Protein 5L1A (pdb70)

Nearest PDB structures (foldseek):
  5l1a-assembly1_A  TM=1.009E+00  e=4.001E-15  Legionella pneumophila subsp. pneumophila str. Philadelphia 1
  8d9p-assembly1_A  TM=2.602E-01  e=5.401E+00  synthetic construct

Secondary structure (DSSP, 8-state):
--S-STTHHHHHHHHHHHHHHHHHHT---HHHHHHHHHHHHHHHHHHHT--SHHHHHHHHHHHHHHHHHHHHHHTTSS-HHHHHHHHTTT---HHHHHHHHHHHHHH-

Radius of gyration: 13.76 Å; Cα contacts (8 Å, |Δi|>4): 90; chains: 1; bounding box: 28×24×37 Å

Foldseek 3Di:
DLADDPPLVVLVVLLVVLLVLLCVLVCDDPVLVVLNVVVSCVLVVQLNPDHDVVSNVVSSVVSVLLSVLLVCLLVVVDALVVSLVVCVVVDDDVVCSVSSSVNSNVSD

Organism: Legionella pneumophila subsp. pneumophila (strain Philadelphia 1 / ATCC 33152 / DSM 7513) (NCBI:txid272624)

Structure (mmCIF, N/CA/C/O backbone):
data_5L1A
#
_entry.id   5L1A
#
_cell.length_a   41.154
_cell.length_b   44.657
_cell.length_c   54.136
_cell.angle_alpha   90.000
_cell.angle_beta   90.000
_cell.angle_gamma   90.000
#
_symmetry.space_group_name_H-M   'P 21 21 21'
#
loop_
_entity.id
_entity.type
_entity.pdbx_description
1 polymer 'Uncharacterized protein'
2 non-polymer '5-amino-2,4,6-triiodobenzene-1,3-dicarboxylic acid'
3 water water
#
loop_
_atom_site.group_PDB
_atom_site.id
_atom_site.type_symbol
_atom_site.label_atom_id
_atom_site.label_alt_id
_atom_site.label_comp_id
_atom_site.label_asym_id
_atom_site.label_entity_id
_atom_site.label_seq_id
_atom_site.pdbx_PDB_ins_code
_atom_site.Cartn_x
_atom_site.Cartn_y
_atom_site.Cartn_z
_atom_site.occupancy
_atom_site.B_iso_or_equiv
_atom_site.auth_seq_id
_atom_site.auth_comp_id
_atom_site.auth_asym_id
_atom_site.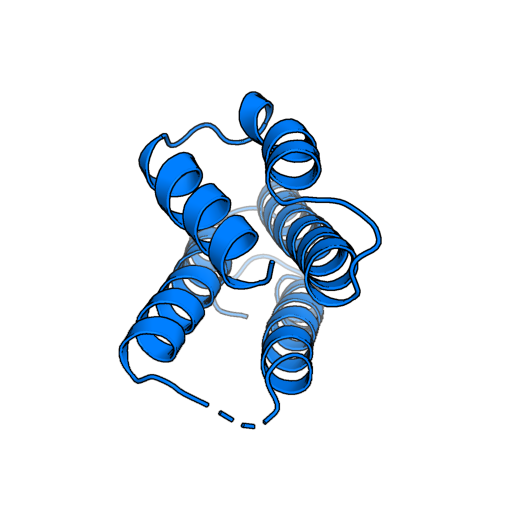auth_atom_id
_atom_site.pdbx_PDB_model_num
ATOM 1 N N . ALA A 1 1 ? -12.167 46.105 -1.147 1.00 34.96 0 ALA A N 1
ATOM 2 C CA . ALA A 1 1 ? -10.767 46.477 -0.986 1.00 38.44 0 ALA A CA 1
ATOM 3 C C . ALA A 1 1 ? -10.521 47.898 -1.481 1.00 43.79 0 ALA A C 1
ATOM 4 O O . ALA A 1 1 ? -11.376 48.489 -2.140 1.00 49.01 0 ALA A O 1
ATOM 6 N N . MET A 1 2 ? -9.348 48.442 -1.162 1.00 52.31 1 MET A N 1
ATOM 7 C CA . MET A 1 2 ? -9.001 49.797 -1.576 1.00 50.66 1 MET A CA 1
ATOM 8 C C . MET A 1 2 ? -8.491 49.833 -3.017 1.00 48.14 1 MET A C 1
ATOM 9 O O . MET A 1 2 ? -8.886 50.731 -3.772 1.00 52.11 1 MET A O 1
ATOM 14 N N . PRO A 1 3 ? -7.621 48.911 -3.449 1.00 26.94 2 PRO A N 1
ATOM 15 C CA . PRO A 1 3 ? -7.303 48.844 -4.880 1.00 25.74 2 PRO A CA 1
ATOM 16 C C . PRO A 1 3 ? -8.544 48.494 -5.687 1.00 24.39 2 PRO A C 1
ATOM 17 O O . PRO A 1 3 ? -9.455 47.818 -5.205 1.00 24.68 2 PRO A O 1
ATOM 21 N N . SER A 1 4 ? -8.572 48.959 -6.934 1.00 27.38 3 SER A N 1
ATOM 22 C CA . SER A 1 4 ? -9.771 48.876 -7.756 1.00 27.24 3 SER A CA 1
ATOM 23 C C . SER A 1 4 ? -9.706 47.796 -8.829 1.00 24.48 3 SER A C 1
ATOM 24 O O . SER A 1 4 ? -10.637 47.692 -9.634 1.00 26.95 3 SER A O 1
ATOM 27 N N . TYR A 1 5 ? -8.647 46.991 -8.870 1.00 17.93 4 TYR A N 1
ATOM 28 C CA . TYR A 1 5 ? -8.617 45.936 -9.870 1.00 17.10 4 TYR A CA 1
ATOM 29 C C . TYR A 1 5 ? -9.536 44.789 -9.458 1.00 16.57 4 TYR A C 1
ATOM 30 O O . TYR A 1 5 ? -9.895 44.632 -8.287 1.00 16.54 4 TYR A O 1
ATOM 39 N N . ASN A 1 6 ? -9.928 43.992 -10.451 1.00 16.37 5 ASN A N 1
ATOM 40 C CA . ASN A 1 6 ? -10.854 42.891 -10.217 1.00 16.26 5 ASN A CA 1
ATOM 41 C C . ASN A 1 6 ? -10.326 41.949 -9.144 1.00 15.42 5 ASN A C 1
ATOM 42 O O . ASN A 1 6 ? -9.127 41.661 -9.082 1.00 14.69 5 ASN A O 1
ATOM 47 N N . ASN A 1 7 ? -11.235 41.483 -8.288 1.00 16.04 6 ASN A N 1
ATOM 48 C CA . ASN A 1 7 ? -10.999 40.455 -7.277 1.00 15.54 6 ASN A CA 1
ATOM 49 C C . ASN A 1 7 ? -10.111 40.926 -6.133 1.00 15.91 6 ASN A C 1
ATOM 50 O O . ASN A 1 7 ? -9.691 40.106 -5.309 1.00 17.26 6 ASN A O 1
ATOM 55 N N . ALA A 1 8 ? -9.818 42.224 -6.048 1.00 17.03 7 ALA A N 1
ATOM 56 C CA . ALA A 1 8 ? -9.103 42.733 -4.885 1.00 17.06 7 ALA A CA 1
ATOM 57 C C . ALA A 1 8 ? -9.895 42.507 -3.602 1.00 18.35 7 ALA A C 1
ATOM 58 O O . ALA A 1 8 ? -9.303 42.293 -2.539 1.00 18.53 7 ALA A O 1
ATOM 60 N N . ARG A 1 9 ? -11.229 42.543 -3.685 1.00 21.10 8 ARG A N 1
ATOM 61 C CA . ARG A 1 9 ? -12.059 42.320 -2.506 1.00 22.60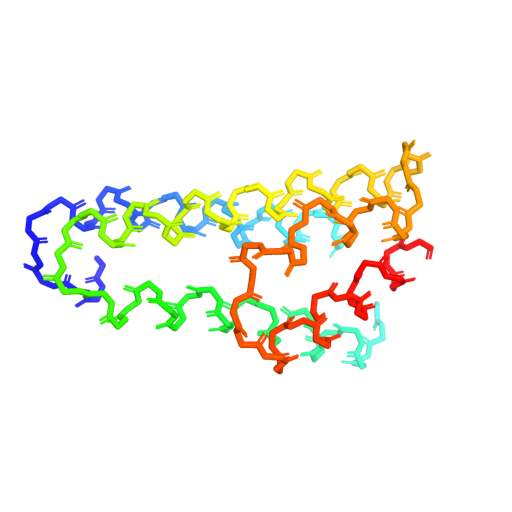 8 ARG A CA 1
ATOM 62 C C . ARG A 1 9 ? -11.842 40.927 -1.927 1.00 21.51 8 ARG A C 1
ATOM 63 O O . ARG A 1 9 ? -11.805 40.754 -0.703 1.00 23.13 8 ARG A O 1
ATOM 71 N N . LEU A 1 10 ? -11.701 39.920 -2.790 1.00 16.54 9 LEU A N 1
ATOM 72 C CA . LEU A 1 10 ? -11.421 38.574 -2.303 1.00 17.80 9 LEU A CA 1
ATOM 73 C C . LEU A 1 10 ? -10.072 38.515 -1.600 1.00 17.48 9 LEU A C 1
ATOM 74 O O . LEU A 1 10 ? -9.925 37.838 -0.576 1.00 20.17 9 LEU A O 1
ATOM 79 N N . LEU A 1 11 ? -9.076 39.221 -2.133 1.00 19.12 10 LEU A N 1
ATOM 80 C CA . LEU A 1 11 ? -7.784 39.297 -1.464 1.00 18.72 10 LEU A CA 1
ATOM 81 C C . LEU A 1 11 ? -7.877 40.079 -0.161 1.00 19.43 10 LEU A C 1
ATOM 82 O O . LEU A 1 11 ? -7.133 39.795 0.786 1.00 22.49 10 LEU A O 1
ATOM 87 N N . GLU A 1 12 ? -8.778 41.061 -0.095 1.00 14.18 11 GLU A N 1
ATOM 88 C CA . GLU A 1 12 ? -8.955 41.830 1.130 1.00 14.71 11 GLU A CA 1
ATOM 89 C C . GLU A 1 12 ? -9.472 40.962 2.272 1.00 14.96 11 GLU A C 1
ATOM 90 O O . GLU A 1 12 ? -9.075 41.157 3.425 1.00 14.94 11 GLU A O 1
ATOM 96 N N . LYS A 1 13 ? -10.344 39.996 1.971 1.00 18.70 12 LYS A N 1
ATOM 97 C CA . LYS A 1 13 ? -10.863 39.114 3.010 1.00 20.79 12 LYS A CA 1
ATOM 98 C C . LYS A 1 13 ? -9.748 38.327 3.686 1.00 22.97 12 LYS A C 1
ATOM 99 O O . LYS A 1 13 ? -9.863 37.978 4.865 1.00 27.08 12 LYS A O 1
ATOM 105 N N . ARG A 1 14 ? -8.662 38.044 2.965 1.00 22.49 13 ARG A N 1
ATOM 106 C CA . ARG A 1 14 ? -7.536 37.355 3.583 1.00 21.60 13 ARG A CA 1
ATOM 107 C C . ARG A 1 14 ? -6.632 38.310 4.350 1.00 20.66 13 ARG A C 1
ATOM 108 O O . ARG A 1 14 ? -5.966 37.889 5.301 1.00 21.67 13 ARG A O 1
ATOM 116 N N . LEU A 1 15 ? -6.589 39.584 3.952 1.00 17.12 14 LEU A N 1
ATOM 117 C CA . LEU A 1 15 ? -5.898 40.584 4.762 1.00 14.67 14 LEU A CA 1
ATOM 118 C C . LEU A 1 15 ? -6.511 40.678 6.151 1.00 13.76 14 LEU A C 1
ATOM 119 O O . LEU A 1 15 ? -5.791 40.791 7.151 1.00 13.66 14 LEU A O 1
ATOM 124 N N . GLN A 1 16 ? -7.845 40.636 6.230 1.00 14.55 15 GLN A N 1
ATOM 125 C CA . GLN A 1 16 ? -8.531 40.811 7.505 1.00 15.44 15 GLN A CA 1
ATOM 126 C C . GLN A 1 16 ? -8.383 39.590 8.403 1.00 15.32 15 GLN A C 1
ATOM 127 O O . GLN A 1 16 ? -8.350 39.729 9.630 1.00 15.71 15 GLN A O 1
ATOM 133 N N . ASN A 1 17 ? -8.302 38.391 7.820 1.00 14.97 16 ASN A N 1
ATOM 134 C CA . ASN A 1 17 ? -8.023 37.208 8.627 1.00 15.07 16 ASN A CA 1
ATOM 135 C C . ASN A 1 17 ? -6.668 37.323 9.313 1.00 14.38 16 ASN A C 1
ATOM 136 O O . ASN A 1 17 ? -6.528 36.970 10.490 1.00 14.69 16 ASN A O 1
ATOM 141 N N . CYS A 1 18 ? -5.661 37.820 8.592 1.00 13.61 17 CYS A N 1
ATOM 142 C CA . CYS A 1 18 ? -4.350 38.034 9.193 1.00 13.22 17 CYS A CA 1
ATOM 143 C C . CYS A 1 18 ? -4.421 39.052 10.325 1.00 13.55 17 CYS A C 1
ATOM 144 O O . CYS A 1 18 ? -3.843 38.837 11.397 1.00 13.62 17 CYS A O 1
ATOM 147 N N . ASP A 1 19 ? -5.130 40.165 10.107 1.00 13.95 18 ASP A N 1
ATOM 148 C CA . ASP A 1 19 ? -5.271 41.174 11.156 1.00 14.60 18 ASP A CA 1
ATOM 149 C C . ASP A 1 19 ? -6.020 40.618 12.362 1.00 15.26 18 ASP A C 1
ATOM 150 O O . ASP A 1 19 ? -5.680 40.926 13.510 1.00 16.34 18 ASP A O 1
ATOM 155 N N . THR A 1 20 ? -7.055 39.811 12.118 1.00 15.66 19 THR A N 1
ATOM 156 C CA . THR A 1 20 ? -7.799 39.197 13.213 1.00 16.56 19 THR A CA 1
ATOM 157 C C . THR A 1 20 ? -6.956 38.153 13.929 1.00 16.15 19 THR A C 1
ATOM 158 O O . THR A 1 20 ? -6.996 38.052 15.161 1.00 16.72 19 THR A O 1
ATOM 162 N N . GLN A 1 21 ? -6.196 37.359 13.171 1.00 16.71 20 GLN A N 1
ATOM 163 C CA . GLN A 1 21 ? -5.342 36.348 13.780 1.00 19.23 20 GLN A CA 1
ATOM 164 C C . GLN A 1 21 ? -4.276 36.975 14.671 1.00 19.85 20 GLN A C 1
ATOM 165 O O . GLN A 1 21 ? -3.924 36.402 15.708 1.00 22.04 20 GLN A O 1
ATOM 171 N N . LEU A 1 22 ? -3.760 38.145 14.291 1.00 14.86 21 LEU A N 1
ATOM 172 C CA . LEU A 1 22 ? -2.795 38.832 15.140 1.00 16.60 21 LEU A CA 1
ATOM 173 C C . LEU A 1 22 ? -3.434 39.267 16.451 1.00 19.07 21 LEU A C 1
ATOM 174 O O . LEU A 1 22 ? -2.841 39.092 17.521 1.00 23.30 21 LEU A O 1
ATOM 179 N N . ASN A 1 23 ? -4.643 39.833 16.388 1.00 18.97 22 ASN A N 1
ATOM 180 C CA . ASN A 1 23 ? -5.330 40.240 17.611 1.00 20.12 22 ASN A CA 1
ATOM 181 C C . ASN A 1 23 ? -5.576 39.048 18.527 1.00 21.10 22 ASN A C 1
ATOM 182 O O . ASN A 1 23 ? -5.381 39.142 19.744 1.00 23.90 22 ASN A O 1
ATOM 187 N N . GLN A 1 24 ? -5.999 37.916 17.959 1.00 17.32 23 GLN A N 1
ATOM 188 C CA . GLN A 1 24 ? -6.315 36.751 18.780 1.00 18.07 23 GLN A CA 1
ATOM 189 C C . GLN A 1 24 ? -5.066 36.147 19.410 1.00 17.63 23 GLN A C 1
ATOM 190 O O . GLN A 1 24 ? -5.152 35.538 20.482 1.00 18.41 23 GLN A O 1
ATOM 196 N N . PHE A 1 25 ? -3.907 36.294 18.763 1.00 16.62 24 PHE A N 1
ATOM 197 C CA . PHE A 1 25 ? -2.649 35.895 19.388 1.00 16.45 24 PHE A CA 1
ATOM 198 C C . PHE A 1 25 ? -2.451 36.613 20.716 1.00 16.84 24 PHE A C 1
ATOM 199 O O . PHE A 1 25 ? -2.168 35.984 21.743 1.00 17.38 24 PHE A O 1
ATOM 207 N N . PHE A 1 26 ? -2.600 37.935 20.713 1.00 22.69 25 PHE A N 1
ATOM 208 C CA . PHE A 1 26 ? -2.349 38.777 21.878 1.00 24.07 25 PHE A CA 1
ATOM 209 C C . PHE A 1 26 ? -3.692 39.310 22.368 1.00 29.84 25 PHE A C 1
ATOM 210 O O . PHE A 1 26 ? -4.066 40.455 22.110 1.00 35.08 25 PHE A O 1
ATOM 218 N N . ASN A 1 27 ? -4.417 38.464 23.091 1.00 31.11 26 ASN A N 1
ATOM 219 C CA . ASN A 1 27 ? -5.780 38.775 23.490 1.00 32.60 26 ASN A CA 1
ATOM 220 C C . ASN A 1 27 ? -6.077 38.254 24.891 1.00 35.80 26 ASN A C 1
ATOM 221 O O . ASN A 1 27 ? -6.170 39.030 25.841 1.00 39.12 26 ASN A O 1
ATOM 226 N N . LEU A 1 31 ? -1.548 44.359 27.984 1.00 33.25 30 LEU A N 1
ATOM 227 C CA . LEU A 1 31 ? -0.342 44.502 27.177 1.00 30.21 30 LEU A CA 1
ATOM 228 C C . LEU A 1 31 ? 0.265 45.894 27.286 1.00 30.91 30 LEU A C 1
ATOM 229 O O . LEU A 1 31 ? -0.413 46.866 27.626 1.00 32.77 30 LEU A O 1
ATOM 234 N N . SER A 1 32 ? 1.556 45.971 26.982 1.00 22.55 31 SER A N 1
ATOM 235 C CA . SER A 1 32 ? 2.273 47.234 27.004 1.00 23.71 31 SER A CA 1
ATOM 236 C C . SER A 1 32 ? 1.845 48.118 25.839 1.00 24.05 31 SER A C 1
ATOM 237 O O . SER A 1 32 ? 1.547 47.638 24.741 1.00 22.94 31 SER A O 1
ATOM 240 N N . ILE A 1 33 ? 1.823 49.429 26.088 1.00 17.43 32 ILE A N 1
ATOM 241 C CA . ILE A 1 33 ? 1.507 50.379 25.025 1.00 17.41 32 ILE A CA 1
ATOM 242 C C . ILE A 1 33 ? 2.536 50.285 23.908 1.00 16.60 32 ILE A C 1
ATOM 243 O O . ILE A 1 33 ? 2.199 50.372 22.721 1.00 16.04 32 ILE A O 1
ATOM 248 N N . LYS A 1 34 ? 3.805 50.089 24.271 1.00 16.65 33 LYS A N 1
ATOM 249 C CA . LYS A 1 34 ? 4.854 49.975 23.266 1.00 16.09 33 LYS A CA 1
ATOM 250 C C . LYS A 1 34 ? 4.619 48.779 22.355 1.00 14.88 33 LYS A C 1
ATOM 251 O O . LYS A 1 34 ? 4.797 48.875 21.135 1.00 14.41 33 LYS A O 1
ATOM 257 N N . PHE A 1 35 ? 4.214 47.641 22.927 1.00 14.50 34 PHE A N 1
ATOM 258 C CA . PH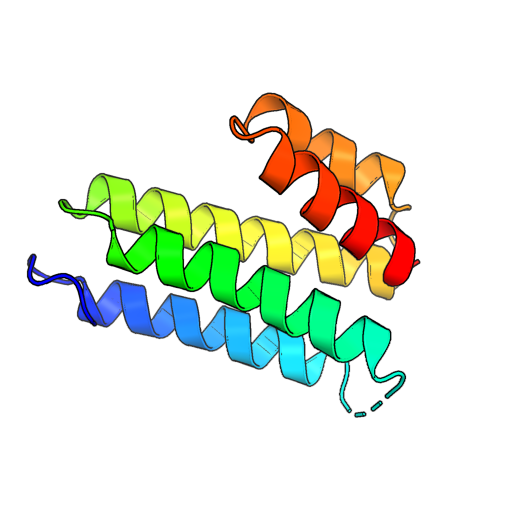E A 1 35 ? 3.909 46.483 22.095 1.00 13.52 34 PHE A CA 1
ATOM 259 C C . PHE A 1 35 ? 2.755 46.774 21.144 1.00 13.20 34 PHE A C 1
ATOM 260 O O . PHE A 1 35 ? 2.791 46.376 19.974 1.00 12.51 34 PHE A O 1
ATOM 268 N N . LEU A 1 36 ? 1.719 47.460 21.632 1.00 13.79 35 LEU A N 1
ATOM 269 C CA . LEU A 1 36 ? 0.586 47.794 20.777 1.00 13.64 35 LEU A CA 1
ATOM 270 C C . LEU A 1 36 ? 0.985 48.750 19.661 1.00 13.64 35 LEU A C 1
ATOM 271 O O . LEU A 1 36 ? 0.377 48.732 18.586 1.00 13.24 35 LEU A O 1
ATOM 276 N N . GLN A 1 37 ? 1.993 49.595 19.891 1.00 14.22 36 GLN A N 1
ATOM 277 C CA . GLN A 1 37 ? 2.483 50.444 18.810 1.00 14.37 36 GLN A CA 1
ATOM 278 C C . GLN A 1 37 ? 3.259 49.629 17.784 1.00 15.32 36 GLN A C 1
ATOM 279 O O . GLN A 1 37 ? 3.172 49.891 16.579 1.00 15.77 36 GLN A O 1
ATOM 285 N N . GLN A 1 38 ? 4.022 48.636 18.244 1.00 14.19 37 GLN A N 1
ATOM 286 C CA . GLN A 1 38 ? 4.726 47.760 17.314 1.00 12.57 37 GLN A CA 1
ATOM 287 C C . GLN A 1 38 ? 3.751 46.855 16.572 1.00 12.12 37 GLN A C 1
ATOM 288 O O . GLN A 1 38 ? 3.917 46.602 15.373 1.00 12.15 37 GLN A O 1
ATOM 294 N N . LEU A 1 39 ? 2.721 46.367 17.270 1.00 11.54 38 LEU A N 1
ATOM 295 C CA . LEU A 1 39 ? 1.688 45.570 16.620 1.00 10.99 38 LEU A CA 1
ATOM 296 C C . LEU A 1 39 ? 0.963 46.378 15.549 1.00 12.51 38 LEU A C 1
ATOM 297 O O . LEU A 1 39 ? 0.746 45.891 14.433 1.00 13.44 38 LEU A O 1
ATOM 302 N N . ASN A 1 40 ? 0.582 47.618 15.872 1.00 11.70 39 ASN A N 1
ATOM 303 C CA . ASN A 1 40 ? -0.083 48.470 14.892 1.00 11.92 39 ASN A CA 1
ATOM 304 C C . ASN A 1 40 ? 0.842 48.830 13.740 1.00 11.87 39 ASN A C 1
ATOM 305 O O . ASN A 1 40 ? 0.378 49.005 12.609 1.00 11.76 39 ASN A O 1
ATOM 310 N N . GLN A 1 41 ? 2.141 48.961 14.008 1.00 12.07 40 GLN A N 1
ATOM 311 C CA . GLN A 1 41 ? 3.095 49.232 12.939 1.00 12.19 40 GLN A CA 1
ATOM 312 C C . GLN A 1 41 ? 3.156 48.071 11.954 1.00 11.40 40 GLN A C 1
ATOM 313 O O . GLN A 1 41 ? 3.202 48.280 10.735 1.00 11.45 40 GLN A O 1
ATOM 319 N N . ILE A 1 42 ? 3.142 46.840 12.466 1.00 13.26 41 ILE A N 1
ATOM 320 C CA . ILE A 1 42 ? 3.167 45.664 11.603 1.00 12.19 41 ILE A CA 1
ATOM 321 C C . ILE A 1 42 ? 1.926 45.621 10.722 1.00 12.52 41 ILE A C 1
ATOM 322 O O . ILE A 1 42 ? 2.014 45.404 9.507 1.00 12.66 41 ILE A O 1
ATOM 327 N N . LYS A 1 43 ? 0.750 45.824 11.318 1.00 9.96 42 LYS A N 1
ATOM 328 C CA . LYS A 1 43 ? -0.477 45.743 10.535 1.00 9.81 42 LYS A CA 1
ATOM 329 C C . LYS A 1 43 ? -0.572 46.881 9.532 1.00 10.24 42 LYS A C 1
ATOM 330 O O . LYS A 1 43 ? -1.070 46.685 8.419 1.00 10.10 42 LYS A O 1
ATOM 336 N N . TYR A 1 44 ? -0.089 48.066 9.899 1.00 10.90 43 TYR A N 1
ATOM 337 C CA . TYR A 1 44 ? -0.025 49.162 8.943 1.00 11.51 43 TYR A CA 1
ATOM 338 C C . TYR A 1 44 ? 0.909 48.837 7.783 1.00 11.40 43 TYR A C 1
ATOM 339 O O . TYR A 1 44 ? 0.618 49.199 6.638 1.00 11.65 43 TYR A O 1
ATOM 348 N N . PHE A 1 45 ? 2.016 48.139 8.053 1.00 11.15 44 PHE A N 1
ATOM 349 C CA . PHE A 1 45 ? 2.978 47.816 7.000 1.00 11.24 44 PHE A CA 1
ATOM 350 C C . PHE A 1 45 ? 2.356 46.935 5.918 1.00 10.75 44 PHE A C 1
ATOM 351 O O . PHE A 1 45 ? 2.519 47.198 4.722 1.00 11.24 44 PHE A O 1
ATOM 359 N N . TYR A 1 46 ? 1.649 45.879 6.315 1.00 10.07 45 TYR A N 1
ATOM 360 C CA . TYR A 1 46 ? 1.127 44.949 5.321 1.00 9.72 45 TYR A CA 1
ATOM 361 C C . TYR A 1 46 ? -0.131 45.484 4.651 1.00 9.83 45 TYR A C 1
ATOM 362 O O . TYR A 1 46 ? -0.301 45.332 3.437 1.00 9.94 45 TYR A O 1
ATOM 371 N N . ASN A 1 47 ? -1.019 46.113 5.422 1.00 9.94 46 ASN A N 1
ATOM 372 C CA . ASN A 1 47 ? -2.219 46.698 4.834 1.00 10.21 46 ASN A CA 1
ATOM 373 C C . ASN A 1 47 ? -1.876 47.819 3.859 1.00 10.91 46 ASN A C 1
ATOM 374 O O . ASN A 1 47 ? -2.442 47.882 2.762 1.00 11.44 46 ASN A O 1
ATOM 379 N N . SER A 1 48 ? -0.947 48.708 4.231 1.00 11.44 47 SER A N 1
ATOM 380 C CA . SER A 1 48 ? -0.554 49.776 3.315 1.00 12.39 47 SER A CA 1
ATOM 381 C C . SER A 1 48 ? 0.127 49.226 2.074 1.00 12.32 47 SER A C 1
ATOM 382 O O . SER A 1 48 ? -0.033 49.784 0.984 1.00 13.89 47 SER A O 1
ATOM 385 N N . ALA A 1 49 ? 0.896 48.144 2.216 1.00 14.03 48 ALA A N 1
ATOM 386 C CA . ALA A 1 49 ? 1.572 47.574 1.056 1.00 14.36 48 ALA A CA 1
ATOM 387 C C . ALA A 1 49 ? 0.575 46.966 0.080 1.00 14.02 48 ALA A C 1
ATOM 388 O O . ALA A 1 49 ? 0.776 47.031 -1.137 1.00 15.60 48 ALA A O 1
ATOM 390 N N . PHE A 1 50 ? -0.509 46.376 0.593 1.00 11.03 49 PHE A N 1
ATOM 391 C CA . PHE A 1 50 ? -1.524 45.815 -0.295 1.00 11.88 49 PHE A CA 1
ATOM 392 C C . PHE A 1 50 ? -2.307 46.913 -1.004 1.00 12.24 49 PHE A C 1
ATOM 393 O O . PHE A 1 50 ? -2.626 46.786 -2.191 1.00 13.91 49 PHE A O 1
ATOM 401 N N . ASN A 1 51 ? -2.631 47.995 -0.291 1.00 12.99 50 ASN A N 1
ATOM 402 C CA . ASN A 1 51 ? -3.391 49.087 -0.886 1.00 15.99 50 ASN A CA 1
ATOM 403 C C . ASN A 1 51 ? -2.613 49.819 -1.970 1.00 18.04 50 ASN A C 1
ATOM 404 O O . ASN A 1 51 ? -3.222 50.519 -2.784 1.00 21.03 50 ASN A O 1
ATOM 409 N N . LYS A 1 52 ? -1.289 49.693 -1.991 1.00 22.89 51 LYS A N 1
ATOM 410 C CA . LYS A 1 52 ? -0.491 50.305 -3.042 1.00 25.23 51 LYS A CA 1
ATOM 411 C C . LYS A 1 52 ? -0.355 49.419 -4.271 1.00 25.49 51 LYS A C 1
ATOM 412 O O . LYS A 1 52 ? 0.109 49.900 -5.309 1.00 28.62 51 LYS A O 1
ATOM 418 N N . THR A 1 53 ? -0.739 48.147 -4.181 1.00 13.91 52 THR A N 1
ATOM 419 C CA . THR A 1 53 ? -0.669 47.271 -5.339 1.00 13.81 52 THR A CA 1
ATOM 420 C C . THR A 1 53 ? -1.639 47.746 -6.415 1.00 15.11 52 THR A C 1
ATOM 4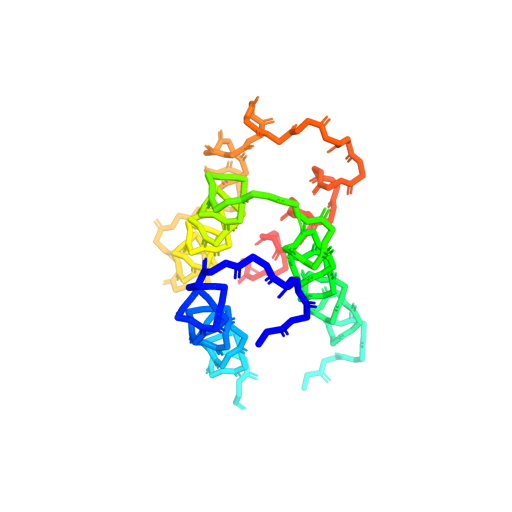21 O O . THR A 1 53 ? -2.683 48.338 -6.126 1.00 15.71 52 THR A O 1
ATOM 425 N N . GLU A 1 54 ? -1.278 47.493 -7.670 1.00 24.85 53 GLU A N 1
ATOM 426 C CA . GLU A 1 54 ? -2.066 47.957 -8.802 1.00 27.48 53 GLU A CA 1
ATOM 427 C C . GLU A 1 54 ? -2.514 46.834 -9.725 1.00 26.76 53 GLU A C 1
ATOM 428 O O . GLU A 1 54 ? -3.270 47.095 -10.668 1.00 27.03 53 GLU A O 1
ATOM 434 N N . ASN A 1 55 ? -2.074 45.602 -9.481 1.00 19.35 54 ASN A N 1
ATOM 435 C CA . ASN A 1 55 ? -2.513 44.433 -10.227 1.00 15.84 54 ASN A CA 1
ATOM 436 C C . ASN A 1 55 ? -2.647 43.274 -9.252 1.00 14.60 54 ASN A C 1
ATOM 437 O O . ASN A 1 55 ? -2.101 43.305 -8.147 1.00 13.87 54 ASN A O 1
ATOM 442 N N . GLU A 1 56 ? -3.367 42.234 -9.681 1.00 21.28 55 GLU A N 1
ATOM 443 C CA . GLU A 1 56 ? -3.707 41.144 -8.771 1.00 21.85 55 GLU A CA 1
ATOM 444 C C . GLU A 1 56 ? -2.487 40.324 -8.366 1.00 19.95 55 GLU A C 1
ATOM 445 O O . GLU A 1 56 ? -2.459 39.767 -7.262 1.00 21.70 55 GLU A O 1
ATOM 451 N N . ASP A 1 57 ? -1.474 40.231 -9.229 1.00 14.57 56 ASP A N 1
ATOM 452 C CA . ASP A 1 57 ? -0.290 39.454 -8.875 1.00 15.51 56 ASP A CA 1
ATOM 453 C C . ASP A 1 57 ? 0.463 40.090 -7.710 1.00 15.65 56 ASP A C 1
ATOM 454 O O . ASP A 1 57 ? 0.898 39.391 -6.788 1.00 19.65 56 ASP A O 1
ATOM 459 N N . ASP A 1 58 ? 0.621 41.415 -7.727 1.00 13.53 57 ASP A N 1
ATOM 460 C CA . ASP A 1 58 ? 1.299 42.084 -6.622 1.00 13.24 57 ASP A CA 1
ATOM 461 C C . ASP A 1 58 ? 0.466 42.031 -5.345 1.00 12.24 57 ASP A C 1
ATOM 462 O O . ASP A 1 58 ? 1.007 41.826 -4.252 1.00 11.81 57 ASP A O 1
ATOM 467 N N . GLY A 1 59 ? -0.850 42.219 -5.458 1.00 11.91 58 GLY A N 1
ATOM 468 C CA . GLY A 1 59 ? -1.702 42.080 -4.291 1.00 11.15 58 GLY A CA 1
ATOM 469 C C . GLY A 1 59 ? -1.652 40.690 -3.690 1.00 10.65 58 GLY A C 1
ATOM 470 O O . GLY A 1 59 ? -1.670 40.534 -2.466 1.00 10.14 58 GLY A O 1
ATOM 471 N N . LEU A 1 60 ? -1.574 39.663 -4.537 1.00 14.08 59 LEU A N 1
ATOM 472 C CA . LEU A 1 60 ? -1.478 38.295 -4.041 1.00 12.70 59 LEU A CA 1
ATOM 473 C C . LEU A 1 60 ? -0.145 38.052 -3.341 1.00 13.51 59 LEU A C 1
ATOM 474 O O . LEU A 1 60 ? -0.085 37.314 -2.351 1.00 14.83 59 LEU A O 1
ATOM 479 N N . GLU A 1 61 ? 0.933 38.668 -3.832 1.00 14.88 60 GLU A N 1
ATOM 480 C CA . GLU A 1 61 ? 2.241 38.454 -3.218 1.00 16.78 60 GLU A CA 1
ATOM 481 C C . GLU A 1 61 ? 2.314 39.087 -1.832 1.00 15.71 60 GLU A C 1
ATOM 482 O O . GLU A 1 61 ? 2.956 38.541 -0.927 1.00 15.10 60 GLU A O 1
ATOM 488 N N . VAL A 1 62 ? 1.662 40.237 -1.647 1.00 10.52 61 VAL A N 1
ATOM 489 C CA . VAL A 1 62 ? 1.630 40.874 -0.334 1.00 10.10 61 VAL A CA 1
ATOM 490 C C . VAL A 1 62 ? 0.767 40.071 0.630 1.00 9.49 61 VAL A C 1
ATOM 491 O O . VAL A 1 62 ? 1.129 39.880 1.798 1.00 9.22 61 VAL A O 1
ATOM 495 N N . VAL A 1 63 ? -0.391 39.596 0.164 1.00 12.52 62 VAL A N 1
ATOM 496 C CA . VAL A 1 63 ? -1.267 38.800 1.019 1.00 13.31 62 VAL A CA 1
ATOM 497 C C . VAL A 1 63 ? -0.568 37.515 1.450 1.00 14.95 62 VAL A C 1
ATOM 498 O O . VAL A 1 63 ? -0.645 37.110 2.616 1.00 18.14 62 VAL A O 1
ATOM 502 N N . GLU A 1 64 ? 0.133 36.860 0.522 1.00 9.62 63 GLU A N 1
ATOM 503 C CA . GLU A 1 64 ? 0.908 35.677 0.880 1.00 9.61 63 GLU A CA 1
ATOM 504 C C . GLU A 1 64 ? 2.026 36.019 1.858 1.00 9.54 63 GLU A C 1
ATOM 505 O O . GLU A 1 64 ? 2.320 35.239 2.770 1.00 9.52 63 GLU A O 1
ATOM 511 N N . GLU A 1 65 ? 2.663 37.179 1.682 1.00 9.63 64 GLU A N 1
ATOM 512 C CA . GLU A 1 65 ? 3.748 37.564 2.578 1.00 9.68 64 GLU A CA 1
ATOM 513 C C . GLU A 1 65 ? 3.231 37.813 3.989 1.00 9.19 64 GLU A C 1
ATOM 514 O O . GLU A 1 65 ? 3.883 37.440 4.970 1.00 9.21 64 GLU A O 1
ATOM 520 N N . TYR A 1 66 ? 2.062 38.444 4.105 1.00 8.87 65 TYR A N 1
ATOM 521 C CA . TYR A 1 66 ? 1.439 38.644 5.409 1.00 8.55 65 TYR A CA 1
ATOM 522 C C . TYR A 1 66 ? 1.064 37.310 6.048 1.00 8.48 65 TYR A C 1
ATOM 523 O O . TYR A 1 66 ? 1.202 37.131 7.265 1.00 8.44 65 TYR A O 1
ATOM 532 N N . GLU A 1 67 ? 0.597 36.359 5.239 1.00 8.62 66 GLU A N 1
ATOM 533 C CA . GLU A 1 67 ? 0.198 35.060 5.774 1.00 9.26 66 GLU A CA 1
ATOM 534 C C . GLU A 1 67 ? 1.395 34.276 6.296 1.00 12.00 66 GLU A C 1
ATOM 535 O O . GLU A 1 67 ? 1.313 33.643 7.356 1.00 14.75 66 GLU A O 1
ATOM 541 N N . ASN A 1 68 ? 2.510 34.295 5.563 1.00 11.75 67 ASN A N 1
ATOM 542 C CA . ASN A 1 68 ? 3.721 33.640 6.049 1.00 12.78 67 ASN A CA 1
ATOM 543 C C . ASN A 1 68 ? 4.221 34.297 7.328 1.00 9.50 67 ASN A C 1
ATOM 544 O O . ASN A 1 68 ? 4.704 33.612 8.237 1.00 9.75 67 ASN A O 1
ATOM 549 N N . PHE A 1 69 ? 4.112 35.625 7.417 1.00 9.18 68 PHE A N 1
ATOM 550 C CA . PHE A 1 69 ? 4.494 36.314 8.646 1.00 9.09 68 PHE A CA 1
ATOM 551 C C . PHE A 1 69 ? 3.639 35.856 9.821 1.00 8.96 68 PHE A C 1
ATOM 552 O O . PHE A 1 69 ? 4.151 35.659 10.929 1.00 9.13 68 PHE A O 1
ATOM 560 N N . ILE A 1 70 ? 2.334 35.683 9.599 1.00 10.43 69 ILE A N 1
ATOM 561 C CA . ILE A 1 70 ? 1.446 35.220 10.662 1.00 12.02 69 ILE A CA 1
ATOM 562 C C . ILE A 1 70 ? 1.865 33.836 11.142 1.00 12.99 69 ILE A C 1
ATOM 563 O O . ILE A 1 70 ? 1.891 33.562 12.348 1.00 13.42 69 ILE A O 1
ATOM 568 N N . SER A 1 71 ? 2.205 32.944 10.206 1.00 12.72 70 SER A N 1
ATOM 569 C CA . SER A 1 71 ? 2.662 31.610 10.584 1.00 13.07 70 SER A CA 1
ATOM 570 C C . SER A 1 71 ? 3.922 31.677 11.435 1.00 10.99 70 SER A C 1
ATOM 571 O O . SER A 1 71 ? 4.068 30.918 12.400 1.00 13.47 70 SER A O 1
ATOM 574 N N . LEU A 1 72 ? 4.842 32.581 11.096 1.00 10.12 71 LEU A N 1
ATOM 575 C CA . LEU A 1 72 ? 6.076 32.702 11.866 1.00 10.43 71 LEU A CA 1
ATOM 576 C C . LEU A 1 72 ? 5.807 33.238 13.267 1.00 10.31 71 LEU A C 1
ATOM 577 O O . LEU A 1 72 ? 6.427 32.788 14.237 1.00 10.75 71 LEU A O 1
ATOM 582 N N . VAL A 1 7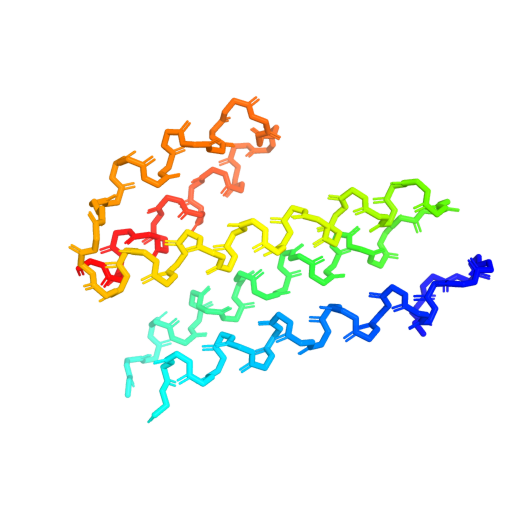3 ? 4.882 34.193 13.395 1.00 9.84 72 VAL A N 1
ATOM 583 C CA . VAL A 1 73 ? 4.536 34.720 14.714 1.00 11.33 72 VAL A CA 1
ATOM 584 C C . VAL A 1 73 ? 4.016 33.609 15.615 1.00 14.85 72 VAL A C 1
ATOM 585 O O . VAL A 1 73 ? 4.398 33.512 16.787 1.00 16.00 72 VAL A O 1
ATOM 589 N N . SER A 1 74 ? 3.136 32.753 15.087 1.00 16.70 73 SER A N 1
ATOM 590 C CA . SER A 1 74 ? 2.596 31.668 15.900 1.00 15.37 73 SER A CA 1
ATOM 591 C C . SER A 1 74 ? 3.697 30.709 16.337 1.00 12.69 73 SER A C 1
ATOM 592 O O . SER A 1 74 ? 3.705 30.244 17.482 1.00 12.60 73 SER A O 1
ATOM 595 N N . GLN A 1 75 ? 4.648 30.419 15.447 1.00 11.63 74 GLN A N 1
ATOM 596 C CA . GLN A 1 75 ? 5.736 29.513 15.803 1.00 12.36 74 GLN A CA 1
ATOM 597 C C . GLN A 1 75 ? 6.644 30.123 16.865 1.00 12.47 74 GLN A C 1
ATOM 598 O O . GLN A 1 75 ? 7.150 29.408 17.740 1.00 13.20 74 GLN A O 1
ATOM 604 N N . VAL A 1 76 ? 6.866 31.436 16.805 1.00 11.89 75 VAL A N 1
ATOM 605 C CA . VAL A 1 76 ? 7.699 32.096 17.804 1.00 12.07 75 VAL A CA 1
ATOM 606 C C . VAL A 1 76 ? 6.969 32.196 19.135 1.00 12.26 75 VAL A C 1
ATOM 607 O O . VAL A 1 76 ? 7.507 31.828 20.186 1.00 14.88 75 VAL A O 1
ATOM 611 N N . LYS A 1 77 ? 5.733 32.694 19.111 1.00 11.86 76 LYS A N 1
ATOM 612 C CA . LYS A 1 77 ? 5.002 32.916 20.354 1.00 13.43 76 LYS A CA 1
ATOM 613 C C . LYS A 1 77 ? 4.723 31.606 21.084 1.00 14.39 76 LYS A C 1
ATOM 614 O O . LYS A 1 77 ? 4.763 31.559 22.318 1.00 13.88 76 LYS A O 1
ATOM 620 N N . SER A 1 78 ? 4.447 30.531 20.346 1.00 9.80 77 SER A N 1
ATOM 621 C CA . SER A 1 78 ? 4.196 29.243 20.979 1.00 10.51 77 SER A CA 1
ATOM 622 C C . SER A 1 78 ? 5.476 28.490 21.317 1.00 10.30 77 SER A C 1
ATOM 623 O O .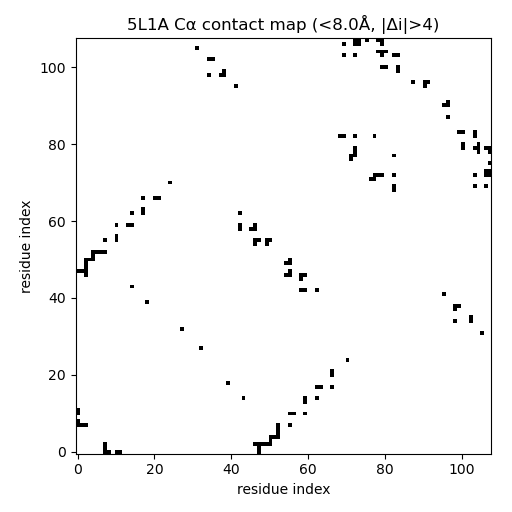 SER A 1 78 ? 5.396 27.379 21.851 1.00 10.50 77 SER A O 1
ATOM 626 N N . GLY A 1 79 ? 6.645 29.057 21.022 1.00 10.14 78 GLY A N 1
ATOM 627 C CA . GLY A 1 79 ? 7.898 28.447 21.419 1.00 10.65 78 GLY A CA 1
ATOM 628 C C . GLY A 1 79 ? 8.413 27.358 20.509 1.00 10.76 78 GLY A C 1
ATOM 629 O O . GLY A 1 79 ? 9.273 26.580 20.926 1.00 11.43 78 GLY A O 1
ATOM 630 N N . GLN A 1 80 ? 7.913 27.269 19.275 1.00 11.15 79 GLN A N 1
ATOM 631 C CA . GLN A 1 80 ? 8.400 26.241 18.362 1.00 10.76 79 GLN A CA 1
ATOM 632 C C . GLN A 1 80 ? 9.772 26.593 17.803 1.00 11.19 79 GLN A C 1
ATOM 633 O O . GLN A 1 80 ? 10.624 25.712 17.649 1.00 12.00 79 GLN A O 1
ATOM 639 N N . ILE A 1 81 ? 9.998 27.868 17.485 1.00 10.87 80 ILE A N 1
ATOM 640 C CA . ILE A 1 81 ? 11.284 28.349 16.999 1.00 11.39 80 ILE A CA 1
ATOM 641 C C . ILE A 1 81 ? 11.600 29.655 17.710 1.00 11.35 80 ILE A C 1
ATOM 642 O O . ILE A 1 81 ? 10.719 30.311 18.271 1.00 11.69 80 ILE A O 1
ATOM 647 N N . ASN A 1 82 ? 12.876 30.028 17.692 1.00 12.13 81 ASN A N 1
ATOM 648 C CA . ASN A 1 82 ? 13.274 31.295 18.281 1.00 12.40 81 ASN A CA 1
ATOM 649 C C . ASN A 1 82 ? 13.199 32.402 17.233 1.00 12.01 81 ASN A C 1
ATOM 650 O O . ASN A 1 82 ? 12.988 32.154 16.045 1.00 11.65 81 ASN A O 1
ATOM 655 N N . ALA A 1 83 ? 13.379 33.642 17.691 1.00 16.92 82 ALA A N 1
ATOM 656 C CA . ALA A 1 83 ? 13.221 34.791 16.805 1.00 17.47 82 ALA A CA 1
ATOM 657 C C . ALA A 1 83 ? 14.246 34.794 15.677 1.00 17.72 82 ALA A C 1
ATOM 658 O O . ALA A 1 83 ? 13.963 35.308 14.589 1.00 17.96 82 ALA A O 1
ATOM 660 N N . ASP A 1 84 ? 15.436 34.235 15.907 1.00 13.47 83 ASP A N 1
ATOM 661 C CA . ASP A 1 84 ? 16.440 34.203 14.846 1.00 14.18 83 ASP A CA 1
ATOM 662 C C . ASP A 1 84 ? 16.021 33.278 13.711 1.00 13.71 83 ASP A C 1
ATOM 663 O O . ASP A 1 84 ? 16.176 33.627 12.535 1.00 13.77 83 ASP A O 1
ATOM 668 N N . LYS A 1 85 ? 15.498 32.095 14.041 1.00 13.70 84 LYS A N 1
ATOM 669 C CA . LYS A 1 85 ? 14.977 31.205 13.008 1.00 15.62 84 LYS A CA 1
ATOM 670 C C . LYS A 1 85 ? 13.900 31.898 12.183 1.00 15.37 84 LYS A C 1
ATOM 671 O O . LYS A 1 85 ? 13.891 31.800 10.951 1.00 17.70 84 LYS A O 1
ATOM 677 N N . ALA A 1 86 ? 12.995 32.617 12.848 1.00 11.47 85 ALA A N 1
ATOM 678 C CA . ALA A 1 86 ? 11.899 33.276 12.146 1.00 10.83 85 ALA A CA 1
ATOM 679 C C . ALA A 1 86 ? 12.405 34.368 11.215 1.00 11.10 85 ALA A C 1
ATOM 680 O O . ALA A 1 86 ? 11.952 34.471 10.069 1.00 11.07 85 ALA A O 1
ATOM 682 N N . PHE A 1 87 ? 13.331 35.203 11.692 1.00 11.55 86 PHE A N 1
ATOM 683 C CA . PHE A 1 87 ? 13.838 36.288 10.862 1.00 11.93 86 PHE A CA 1
ATOM 684 C C . PHE A 1 87 ? 14.657 35.766 9.690 1.00 12.59 86 PHE A C 1
ATOM 685 O O . PHE A 1 87 ? 14.596 36.339 8.598 1.00 12.72 86 PHE A O 1
ATOM 693 N N . GLU A 1 88 ? 15.425 34.692 9.895 1.00 15.58 87 GLU A N 1
ATOM 694 C CA . GLU A 1 88 ? 16.150 34.065 8.793 1.00 19.62 87 GLU A CA 1
ATOM 695 C C . GLU A 1 88 ? 15.218 33.656 7.660 1.00 19.38 87 GLU A C 1
ATOM 696 O O . GLU A 1 88 ? 15.620 33.659 6.491 1.00 21.05 87 GLU A O 1
ATOM 702 N N . THR A 1 89 ? 13.975 33.295 7.988 1.00 12.92 88 THR A N 1
ATOM 703 C CA . THR A 1 89 ? 13.059 32.756 6.990 1.00 12.93 88 THR A CA 1
ATOM 704 C C . THR A 1 89 ? 12.668 33.793 5.945 1.00 15.31 88 THR A C 1
ATOM 705 O O . THR A 1 89 ? 12.385 33.430 4.798 1.00 20.61 88 THR A O 1
ATOM 709 N N . ILE A 1 90 ? 12.645 35.078 6.306 1.00 13.37 89 ILE A N 1
ATOM 710 C CA . ILE A 1 90 ? 12.089 36.106 5.432 1.00 13.22 89 ILE A CA 1
ATOM 711 C C . ILE A 1 90 ? 13.053 37.249 5.158 1.00 15.07 89 ILE A C 1
ATOM 712 O O . ILE A 1 90 ? 12.694 38.175 4.428 1.00 19.25 89 ILE A O 1
ATOM 717 N N . LYS A 1 91 ? 14.269 37.222 5.707 1.00 16.44 90 LYS A N 1
ATOM 718 C CA . LYS A 1 91 ? 15.156 38.371 5.554 1.00 18.15 90 LYS A CA 1
ATOM 719 C C . LYS A 1 91 ? 15.613 38.557 4.109 1.00 16.30 90 LYS A C 1
ATOM 720 O O . LYS A 1 91 ? 15.770 39.697 3.658 1.00 15.70 90 LYS A O 1
ATOM 726 N N . ASP A 1 92 ? 15.816 37.465 3.367 1.00 15.30 91 ASP A N 1
ATOM 727 C CA . ASP A 1 92 ? 16.312 37.580 1.997 1.00 16.37 91 ASP A CA 1
ATOM 728 C C . ASP A 1 92 ? 15.234 38.049 1.029 1.00 16.22 91 ASP A C 1
ATOM 729 O O . ASP A 1 92 ? 15.553 38.665 0.007 1.00 17.01 91 ASP A O 1
ATOM 734 N N . THR A 1 93 ? 13.970 37.754 1.317 1.00 15.43 92 THR A N 1
ATOM 735 C CA . THR A 1 93 ? 12.861 38.166 0.472 1.00 15.54 92 THR A CA 1
ATOM 736 C C . THR A 1 93 ? 12.237 39.479 0.923 1.00 14.98 92 THR A C 1
ATOM 737 O O . THR A 1 93 ? 11.254 39.925 0.321 1.00 15.21 92 THR A O 1
ATOM 741 N N . THR A 1 94 ? 12.784 40.101 1.963 1.00 14.51 93 THR A N 1
ATOM 742 C CA . THR A 1 94 ? 12.329 41.397 2.450 1.00 14.28 93 THR A CA 1
ATOM 743 C C . THR A 1 94 ? 13.311 42.448 1.949 1.00 15.03 93 THR A C 1
ATOM 744 O O . THR A 1 94 ? 14.466 42.485 2.385 1.00 15.27 93 THR A O 1
ATOM 748 N N . GLU A 1 95 ? 12.855 43.299 1.029 1.00 15.58 94 GLU A N 1
ATOM 749 C CA . GLU A 1 95 ? 13.768 44.232 0.381 1.00 16.45 94 GLU A CA 1
ATOM 750 C C . GLU A 1 95 ? 14.039 45.453 1.250 1.00 19.56 94 GLU A C 1
ATOM 751 O O . GLU A 1 95 ? 15.197 45.837 1.445 1.00 22.78 94 GLU A O 1
ATOM 757 N N . SER A 1 96 ? 12.988 46.070 1.781 1.00 19.22 95 SER A N 1
ATOM 758 C CA . SER A 1 96 ? 13.158 47.258 2.604 1.00 20.37 95 SER A CA 1
ATOM 759 C C . SER A 1 96 ? 13.867 46.905 3.906 1.00 20.07 95 SER A C 1
ATOM 760 O O . SER A 1 96 ? 13.449 45.993 4.629 1.00 17.32 95 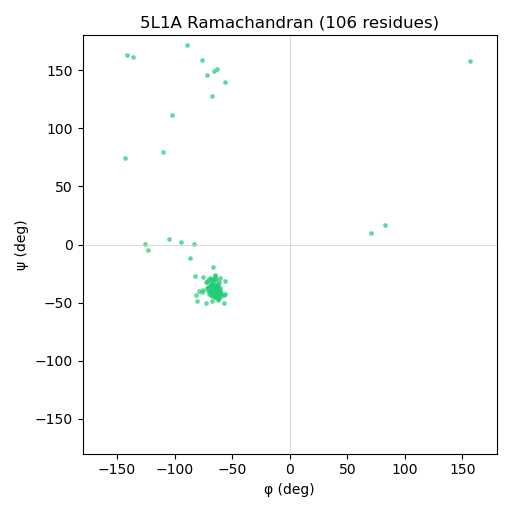SER A O 1
ATOM 763 N N . ARG A 1 97 ? 14.946 47.630 4.207 1.00 35.61 96 ARG A N 1
ATOM 764 C CA . ARG A 1 97 ? 15.639 47.394 5.467 1.00 35.05 96 ARG A CA 1
ATOM 765 C C . ARG A 1 97 ? 14.815 47.878 6.654 1.00 30.96 96 ARG A C 1
ATOM 766 O O . ARG A 1 97 ? 14.897 47.295 7.741 1.00 25.16 96 ARG A O 1
ATOM 774 N N . GLN A 1 98 ? 13.999 48.919 6.463 1.00 41.37 97 GLN A N 1
ATOM 775 C CA . GLN A 1 98 ? 13.090 49.341 7.523 1.00 40.54 97 GLN A CA 1
ATOM 776 C C . GLN A 1 98 ? 12.093 48.245 7.868 1.00 37.47 97 GLN A C 1
ATOM 777 O O . GLN A 1 98 ? 11.698 48.109 9.032 1.00 37.10 97 GLN A O 1
ATOM 783 N N . ALA A 1 99 ? 11.678 47.450 6.878 1.00 28.42 98 ALA A N 1
ATOM 784 C CA . ALA A 1 99 ? 10.817 46.309 7.167 1.00 22.73 98 ALA A CA 1
ATOM 785 C C . ALA A 1 99 ? 11.583 45.211 7.894 1.00 19.39 98 ALA A C 1
ATOM 786 O O . ALA A 1 99 ? 11.028 44.537 8.768 1.00 19.08 98 ALA A O 1
ATOM 788 N N . ASP A 1 100 ? 12.857 45.013 7.544 1.00 20.38 99 ASP A N 1
ATOM 789 C CA . ASP A 1 100 ? 13.688 44.064 8.280 1.00 19.09 99 ASP A CA 1
ATOM 790 C C . ASP A 1 100 ? 13.727 44.400 9.765 1.00 18.11 99 ASP A C 1
ATOM 791 O O . ASP A 1 100 ? 13.632 43.507 10.616 1.00 16.55 99 ASP A O 1
ATOM 796 N N . VAL A 1 101 ? 13.855 45.688 10.092 1.00 19.52 100 VAL A N 1
ATOM 797 C CA . VAL A 1 101 ? 14.011 46.107 11.481 1.00 19.44 100 VAL A CA 1
ATOM 798 C C . VAL A 1 101 ? 12.738 45.839 12.273 1.00 17.65 100 VAL A C 1
ATOM 799 O O . VAL A 1 101 ? 12.780 45.262 13.365 1.00 16.81 100 VAL A O 1
ATOM 803 N N . ILE A 1 102 ? 11.586 46.250 11.737 1.00 17.72 101 ILE A N 1
ATOM 804 C CA . ILE A 1 102 ? 10.344 46.103 12.489 1.00 16.88 101 ILE A CA 1
ATOM 805 C C . ILE A 1 102 ? 9.922 44.642 12.570 1.00 15.89 101 ILE A C 1
ATOM 806 O O . ILE A 1 102 ? 9.329 44.219 13.569 1.00 17.20 101 ILE A O 1
ATOM 811 N N . ILE A 1 103 ? 10.223 43.844 11.546 1.00 16.68 102 ILE A N 1
ATOM 812 C CA . ILE A 1 103 ? 9.815 42.443 11.562 1.00 15.27 102 ILE A CA 1
ATOM 813 C C . ILE A 1 103 ? 10.709 41.629 12.488 1.00 17.66 102 ILE A C 1
ATOM 814 O O . ILE A 1 103 ? 10.230 40.757 13.222 1.00 20.91 102 ILE A O 1
ATOM 819 N N . ALA A 1 104 ? 12.016 41.896 12.475 1.00 17.06 103 ALA A N 1
ATOM 820 C CA . ALA A 1 104 ? 12.912 41.204 13.395 1.00 16.79 103 ALA A CA 1
ATOM 821 C C . ALA A 1 104 ? 12.620 41.585 14.839 1.00 17.57 103 ALA A C 1
ATOM 822 O O . ALA A 1 104 ? 12.630 40.726 15.728 1.00 20.32 103 ALA A O 1
ATOM 824 N N . ASN A 1 105 ? 12.357 42.869 15.093 1.00 14.42 104 ASN A N 1
ATOM 825 C CA . ASN A 1 105 ? 12.018 43.298 16.446 1.00 15.17 104 ASN A CA 1
ATOM 826 C C . ASN A 1 105 ? 10.723 42.651 16.922 1.00 14.00 104 ASN A C 1
ATOM 827 O O . ASN A 1 105 ? 10.612 42.256 18.088 1.00 14.68 104 ASN A O 1
ATOM 832 N N . PHE A 1 106 ? 9.733 42.521 16.034 1.00 13.96 105 PHE A N 1
ATOM 833 C CA . PHE A 1 106 ? 8.469 41.924 16.453 1.00 14.05 105 PHE A CA 1
ATOM 834 C C . PHE A 1 106 ? 8.626 40.441 16.776 1.00 14.54 105 PHE A C 1
ATOM 835 O O . PHE A 1 106 ? 7.960 39.935 17.686 1.00 14.60 105 PHE A O 1
ATOM 843 N N . PHE A 1 107 ? 9.507 39.735 16.064 1.00 11.37 106 PHE A N 1
ATOM 844 C CA . PHE A 1 107 ? 9.760 38.335 16.395 1.00 11.56 106 PHE A CA 1
ATOM 845 C C . PHE A 1 107 ? 10.393 38.194 17.772 1.00 13.16 106 PHE A C 1
ATOM 846 O O . PHE A 1 107 ? 9.982 37.339 18.566 1.00 13.85 106 PHE A O 1
ATOM 854 N N . LYS A 1 108 ? 11.393 39.023 18.073 1.00 15.54 107 LYS A N 1
ATOM 855 C CA . LYS A 1 108 ? 12.034 38.959 19.379 1.00 22.99 107 LYS A CA 1
ATOM 856 C C . LYS A 1 108 ? 11.085 39.344 20.506 1.00 25.22 107 LYS A C 1
ATOM 857 O O . LYS A 1 108 ? 11.266 38.885 21.638 1.00 28.17 107 LYS A O 1
ATOM 863 N N . VAL A 1 109 ? 10.073 40.164 20.220 1.00 28.56 108 VAL A N 1
ATOM 864 C CA . VAL A 1 109 ? 9.081 40.509 21.234 1.00 28.85 108 VAL A CA 1
ATOM 865 C C . VAL A 1 109 ? 8.241 39.289 21.596 1.00 28.30 108 VAL A C 1
ATOM 866 O O . VAL A 1 109 ? 7.972 39.024 22.774 1.00 30.48 108 VAL A O 1
ATOM 870 N N . CYS A 1 110 ? 7.815 38.528 20.585 1.00 21.99 109 CYS A N 1
ATOM 871 C CA . CYS A 1 110 ? 6.978 37.359 20.832 1.00 25.22 109 CYS A CA 1
ATOM 872 C C . CYS A 1 110 ? 7.721 36.287 21.617 1.00 25.94 1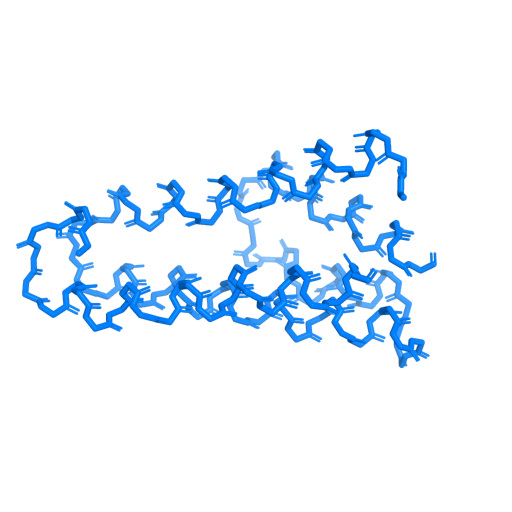09 CYS A C 1
ATOM 873 O O . CYS A 1 110 ? 7.094 35.493 22.328 1.00 26.82 109 CYS A O 1
ATOM 876 N N . GLU A 1 111 ? 9.043 36.244 21.501 1.00 33.48 110 GLU A N 1
ATOM 877 C CA . GLU A 1 111 ? 9.837 35.259 22.221 1.00 37.54 110 GLU A CA 1
ATOM 878 C C . GLU A 1 111 ? 9.993 35.668 23.680 1.00 43.01 110 GLU A C 1
ATOM 879 O O . GLU A 1 111 ? 9.668 36.796 24.052 1.00 44.99 110 GLU A O 1
#

B-factor: mean 21.64, std 12.95, range [4.68, 93.5]

Sequence (108 aa):
AMPSYNNARLLEKRLQNCDTQLNQFFNLSIKFLQQLNQIKYFYNSAFNKTENEDDGLEVVEEYENFISLVSQVKSGQINADKAFETIKDTTESRQADVIIANFFKVCE

InterPro domains:
  IPR040737 Domain of unknown function DUF5638 [PF18688] (6-109)

Solvent-accessible surface area: 6873 Å² total; per-residue (Å²): 37,152,15,118,40,126,77,2,168,108,13,34,124,87,1,98,102,7,26,68,63,0,69,117,44,29,174,144,68,132,145,16,71,116,31,11,80,88,1,40,159,50,3,35,28,22,0,52,151,16,152,63,70,109,65,0,63,119,21,0,78,54,0,50,87,4,18,57,12,0,36,53,4,94,77,62,125,47,87,5,91,123,0,48,100,86,22,85,127,113,14,167,59,203,136,2,29,94,32,2,24,64,1,0,123,59,18,84